Protein AF-A0A819ZE40-F1 (afdb_monomer)

Mean predicted aligned error: 12.77 Å

Sequence (118 aa):
MDYDSSTGKVVLSDGPYMPLSKPFPCTSNPKIQRTRQIHFILNGILLILSVVDLILGITGVKFLNDQGMHIRAYYISQASIWILLNIFGLFVAYKYNRFGLHVFAWLNAVLIARPSRY

Nearest PDB structures (foldseek):
  6qpq-assembly2_C  TM=7.629E-01  e=4.674E+00  Thermochaetoides thermophila DSM 1495
  6czq-assembly1_B  TM=5.760E-01  e=3.708E+00  Rattus norvegicus

Solvent-accessible surface area (backbone atoms only — not comparable to full-atom values): 6943 Å² total; per-residue (Å²): 136,55,70,43,82,88,76,77,44,78,54,78,76,85,62,85,74,76,75,86,81,61,83,74,76,82,68,70,57,70,72,60,57,52,56,38,52,52,51,35,53,51,28,51,54,52,30,52,52,24,49,51,52,31,49,49,45,63,62,70,59,85,78,63,59,80,75,46,51,57,57,38,52,48,50,38,51,52,23,51,51,47,33,54,51,23,52,50,44,36,51,27,42,70,70,65,42,68,68,46,50,53,53,50,52,48,53,52,50,55,58,68,69,52,73,79,90,116

Radius of gyration: 29.11 Å; Cα contacts (8 Å, |Δi|>4): 66; chains: 1; bounding box: 70×29×83 Å

pLDDT: mean 78.67, std 14.5, range [47.44, 95.19]

Organism: NCBI:txid433720

Structure (mmCIF, N/CA/C/O backbone):
data_AF-A0A819ZE40-F1
#
_entry.id   AF-A0A819ZE40-F1
#
loop_
_atom_site.group_PDB
_atom_site.id
_atom_site.type_symbol
_atom_site.label_atom_id
_atom_site.label_alt_id
_atom_site.label_comp_id
_atom_site.label_asym_id
_atom_site.label_entity_id
_atom_site.label_seq_id
_atom_site.pdbx_PDB_ins_code
_atom_site.Cartn_x
_atom_site.Cartn_y
_atom_site.Cartn_z
_atom_site.occupancy
_atom_site.B_iso_or_equiv
_atom_site.auth_seq_id
_atom_site.auth_comp_id
_atom_site.auth_asym_id
_atom_site.auth_atom_id
_atom_site.pdbx_PDB_model_num
ATOM 1 N N . MET A 1 1 ? -36.927 -0.566 54.099 1.00 51.62 1 MET A N 1
ATOM 2 C CA . MET A 1 1 ? -37.699 -0.152 52.907 1.00 51.62 1 MET A CA 1
ATOM 3 C C . MET A 1 1 ? -38.999 0.305 53.499 1.00 51.62 1 MET A C 1
ATOM 5 O O . MET A 1 1 ? -39.767 -0.533 53.958 1.00 51.62 1 MET A O 1
ATOM 9 N N . ASP A 1 2 ? -39.131 1.610 53.671 1.00 59.69 2 ASP A N 1
ATOM 10 C CA . ASP A 1 2 ? -40.018 2.127 54.703 1.00 59.69 2 ASP A CA 1
ATOM 11 C C . ASP A 1 2 ? -41.298 2.591 54.010 1.00 59.69 2 ASP A C 1
ATOM 13 O O . ASP A 1 2 ? -41.282 3.435 53.114 1.00 59.69 2 ASP A O 1
ATOM 17 N N . TYR A 1 3 ? -42.397 1.915 54.333 1.00 59.06 3 TYR A N 1
ATOM 18 C CA . TYR A 1 3 ? -43.704 2.167 53.744 1.00 59.06 3 TYR A CA 1
ATOM 19 C C . TYR A 1 3 ? -44.421 3.218 54.588 1.00 59.06 3 TYR A C 1
ATOM 21 O O . TYR A 1 3 ? -44.734 2.963 55.752 1.00 59.06 3 TYR A O 1
ATOM 29 N N . ASP A 1 4 ? -44.678 4.394 54.015 1.00 66.69 4 ASP A N 1
ATOM 30 C CA . ASP A 1 4 ? -45.453 5.431 54.690 1.00 66.69 4 ASP A CA 1
ATOM 31 C C . ASP A 1 4 ? -46.951 5.118 54.556 1.0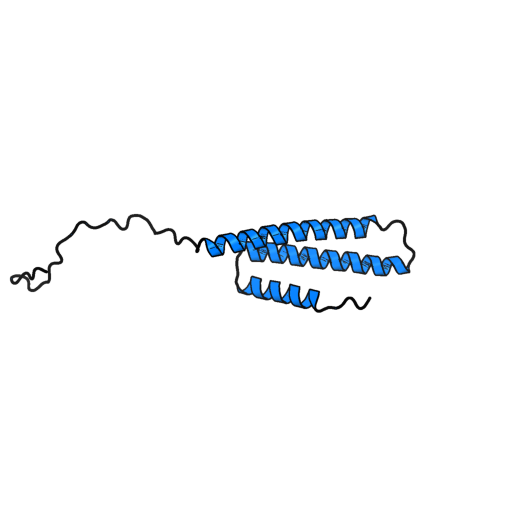0 66.69 4 ASP A C 1
ATOM 33 O O . ASP A 1 4 ? -47.574 5.280 53.500 1.00 66.69 4 ASP A O 1
ATOM 37 N N . SER A 1 5 ? -47.531 4.633 55.653 1.00 74.19 5 SER A N 1
ATOM 38 C CA . SER A 1 5 ? -48.932 4.218 55.734 1.00 74.19 5 SER A CA 1
ATOM 39 C C . SER A 1 5 ? -49.924 5.382 55.688 1.00 74.19 5 SER A C 1
ATOM 41 O O . SER A 1 5 ? -51.108 5.143 55.459 1.00 74.19 5 SER A O 1
ATOM 43 N N . SER A 1 6 ? -49.472 6.629 55.863 1.00 76.81 6 SER A N 1
ATOM 44 C CA . SER A 1 6 ? -50.341 7.812 55.832 1.00 76.81 6 SER A CA 1
ATOM 45 C C . SER A 1 6 ? -50.585 8.345 54.416 1.00 76.81 6 SER A C 1
ATOM 47 O O . SER A 1 6 ? -51.634 8.925 54.139 1.00 76.81 6 SER A O 1
ATOM 49 N N . THR A 1 7 ? -49.646 8.103 53.496 1.00 72.19 7 THR A N 1
ATOM 50 C CA . THR A 1 7 ? -49.704 8.587 52.108 1.00 72.19 7 THR A CA 1
ATOM 51 C 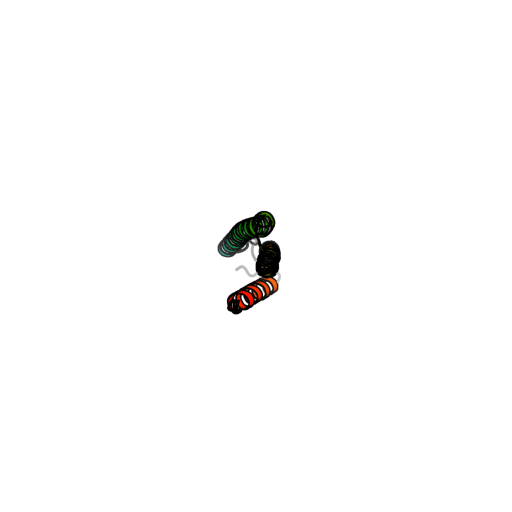C . THR A 1 7 ? -49.888 7.474 51.075 1.00 72.19 7 THR A C 1
ATOM 53 O O . THR A 1 7 ? -50.161 7.766 49.908 1.00 72.19 7 THR A O 1
ATOM 56 N N . GLY A 1 8 ? -49.761 6.202 51.477 1.00 72.19 8 GLY A N 1
ATOM 57 C CA . GLY A 1 8 ? -49.895 5.043 50.588 1.00 72.19 8 GLY A CA 1
ATOM 58 C C . GLY A 1 8 ? -48.792 4.958 49.529 1.00 72.19 8 GLY A C 1
ATOM 59 O O . GLY A 1 8 ? -48.982 4.330 48.486 1.00 72.19 8 GLY A O 1
ATOM 60 N N . LYS A 1 9 ? -47.654 5.625 49.759 1.00 62.59 9 LYS A N 1
ATOM 61 C CA . LYS A 1 9 ? -46.532 5.704 48.821 1.00 62.59 9 LYS A CA 1
ATOM 62 C C . LYS A 1 9 ? -45.276 5.105 49.441 1.00 62.59 9 LYS A C 1
ATOM 64 O O . LYS A 1 9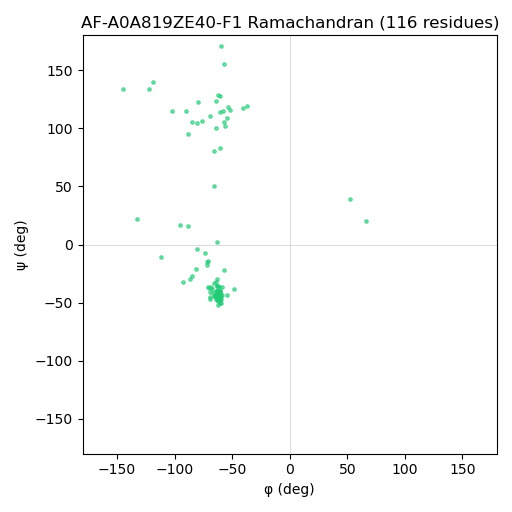 ? -44.966 5.309 50.610 1.00 62.59 9 LYS A O 1
ATOM 69 N N . VAL A 1 10 ? -44.534 4.369 48.618 1.00 62.31 10 VAL A N 1
ATOM 70 C CA . VAL A 1 10 ? -43.214 3.840 48.973 1.00 62.31 10 VAL A CA 1
ATOM 71 C C . VAL A 1 10 ? -42.220 4.996 48.888 1.00 62.31 10 VAL A C 1
ATOM 73 O O . VAL A 1 10 ? -41.893 5.451 47.792 1.00 62.31 10 VAL A O 1
ATOM 76 N N . VAL A 1 11 ? -41.770 5.494 50.038 1.00 56.50 11 VAL A N 1
ATOM 77 C CA . VAL A 1 11 ? -40.751 6.544 50.111 1.00 56.50 11 VAL A CA 1
ATOM 78 C C . VAL A 1 11 ? -39.384 5.863 50.026 1.00 56.50 11 VAL A C 1
ATOM 80 O O . VAL A 1 11 ? -38.943 5.192 50.957 1.00 56.50 11 VAL A O 1
ATOM 83 N N . LEU A 1 12 ? -38.721 5.982 48.874 1.00 61.06 12 LEU A N 1
ATOM 84 C CA . LEU A 1 12 ? -37.301 5.654 48.751 1.00 61.06 12 LEU A CA 1
ATOM 85 C C . LEU A 1 12 ? -36.536 6.717 49.540 1.00 61.06 12 LEU A C 1
ATOM 87 O O . LEU A 1 12 ? -36.544 7.880 49.151 1.00 61.06 12 LEU A O 1
ATOM 91 N N . SER A 1 13 ? -35.939 6.337 50.671 1.00 57.81 13 SER A N 1
ATOM 92 C CA . SER A 1 13 ? -35.099 7.252 51.435 1.00 57.81 13 SER A CA 1
ATOM 93 C C . SER A 1 13 ? -33.931 7.701 50.562 1.00 57.81 13 SER A C 1
ATOM 95 O O . SER A 1 13 ? -33.231 6.877 49.967 1.00 57.81 13 SER A O 1
ATOM 97 N N . ASP A 1 14 ? -33.754 9.017 50.465 1.00 59.41 14 ASP A N 1
ATOM 98 C CA . ASP A 1 14 ? -32.675 9.661 49.726 1.00 59.41 14 ASP A CA 1
ATOM 99 C C . ASP A 1 14 ? -31.328 9.327 50.386 1.00 59.41 14 ASP A C 1
ATOM 101 O O . ASP A 1 14 ? -30.764 10.093 51.168 1.00 59.41 14 ASP A O 1
ATOM 105 N N . GLY A 1 15 ? -30.801 8.137 50.091 1.00 66.19 15 GLY A N 1
ATOM 106 C CA . GLY A 1 15 ? -29.384 7.850 50.259 1.00 66.19 15 GLY A CA 1
ATOM 107 C C . GLY A 1 15 ? -28.565 8.862 49.449 1.00 66.19 15 GLY A C 1
ATOM 108 O O . GLY A 1 15 ? -29.081 9.427 48.482 1.00 66.19 15 GLY A O 1
ATOM 109 N N . PRO A 1 16 ? -27.297 9.115 49.821 1.00 63.03 16 PRO A N 1
ATOM 110 C CA . PRO A 1 16 ? -26.477 10.128 49.173 1.00 63.03 16 PRO A CA 1
ATOM 111 C C . PRO A 1 16 ? -26.448 9.870 47.667 1.00 63.03 16 PRO A C 1
ATOM 113 O O . PRO A 1 16 ? -25.861 8.893 47.196 1.00 63.03 16 PRO A O 1
ATOM 116 N N . TYR A 1 17 ? -27.121 10.742 46.921 1.00 58.22 17 TYR A N 1
ATOM 117 C CA . TYR A 1 17 ? -27.128 10.749 45.470 1.00 58.22 17 TYR A CA 1
ATOM 118 C C . TYR A 1 17 ? -25.675 10.876 45.022 1.00 58.22 17 TYR A C 1
ATOM 120 O O . TYR A 1 17 ? -25.068 11.938 45.140 1.00 58.22 17 TYR A O 1
ATOM 128 N N . MET A 1 18 ? -25.084 9.781 44.534 1.00 56.09 18 MET A N 1
ATOM 129 C CA . MET A 1 18 ? -23.836 9.878 43.788 1.00 56.09 18 MET A CA 1
ATOM 130 C C . MET A 1 18 ? -24.142 10.759 42.577 1.00 56.09 18 MET A C 1
ATOM 132 O O . MET A 1 18 ? -24.959 10.366 41.739 1.00 56.09 18 MET A O 1
ATOM 136 N N . PRO A 1 19 ? -23.560 11.965 42.475 1.00 53.97 19 PRO A N 1
ATOM 137 C CA . PRO A 1 19 ? -23.848 12.820 41.347 1.00 53.97 19 PRO A CA 1
ATOM 138 C C . PRO A 1 19 ? -23.338 12.112 40.088 1.00 53.97 19 PRO A C 1
ATOM 140 O O . PRO A 1 19 ? -22.159 11.771 39.986 1.00 53.97 19 PRO A O 1
ATOM 143 N N . LEU A 1 20 ? -24.234 11.898 39.122 1.00 56.81 20 LEU A N 1
ATOM 144 C CA . LEU A 1 20 ? -23.952 11.479 37.741 1.00 56.81 20 LEU A CA 1
ATOM 145 C C . LEU A 1 20 ? -23.171 12.585 36.991 1.00 56.81 20 LEU A C 1
ATOM 147 O O . LEU A 1 20 ? -23.565 13.043 35.924 1.00 56.81 20 LEU A O 1
ATOM 151 N N . SER A 1 21 ? -22.085 13.093 37.576 1.00 60.28 21 SER A N 1
ATOM 152 C CA . SER A 1 21 ? -21.472 14.373 37.208 1.00 60.28 21 SER A CA 1
ATOM 153 C C . SER A 1 21 ? -20.324 14.279 36.218 1.00 60.28 21 SER A C 1
ATOM 155 O O . SER A 1 21 ? -19.593 15.255 36.069 1.00 60.28 21 SER A O 1
ATOM 157 N N . LYS A 1 22 ? -20.165 13.166 35.495 1.00 58.84 22 LYS A N 1
ATOM 158 C CA . LYS A 1 22 ? -19.386 13.148 34.250 1.00 58.84 22 LYS A CA 1
ATOM 159 C C . LYS A 1 22 ? -20.033 12.177 33.265 1.00 58.84 22 LYS A C 1
ATOM 161 O O . LYS A 1 22 ? -20.332 11.054 33.671 1.00 58.84 22 LYS A O 1
ATOM 166 N N . PRO A 1 23 ? -20.221 12.548 31.982 1.00 59.31 23 PRO A N 1
ATOM 167 C CA . PRO A 1 23 ? -20.427 11.537 30.957 1.00 59.31 23 PRO A CA 1
ATOM 168 C C . PRO A 1 23 ? -19.246 10.579 31.073 1.00 59.31 23 PRO A C 1
ATOM 170 O O . PRO A 1 23 ? -18.096 11.011 30.968 1.00 59.31 23 PRO A O 1
ATOM 173 N N . PHE A 1 24 ? -19.511 9.305 31.371 1.00 53.72 24 PHE A N 1
ATOM 174 C CA . PHE A 1 24 ? -18.484 8.282 31.262 1.00 53.72 24 PHE A CA 1
ATOM 175 C C . PHE A 1 24 ? -17.918 8.426 29.851 1.00 53.72 24 PHE A C 1
ATOM 177 O O . PHE A 1 24 ? -18.683 8.278 28.893 1.00 53.72 24 PHE A O 1
ATOM 184 N N . PRO A 1 25 ? -16.632 8.788 29.681 1.00 54.53 25 PRO A N 1
ATOM 185 C CA . PRO A 1 25 ? -16.049 8.743 28.362 1.00 54.53 25 PRO A CA 1
ATOM 186 C C . PRO A 1 25 ? -16.218 7.295 27.928 1.00 54.53 25 PRO A C 1
ATOM 188 O O . PRO A 1 25 ? -15.688 6.393 28.578 1.00 54.53 25 PRO A O 1
ATOM 191 N N . CYS A 1 26 ? -17.023 7.068 26.890 1.00 57.19 26 CYS A N 1
ATOM 192 C CA . CYS A 1 26 ? -17.072 5.798 26.191 1.00 57.19 26 CYS A CA 1
ATOM 193 C C . CYS A 1 26 ? -15.667 5.582 25.633 1.00 57.19 26 CYS A C 1
ATOM 195 O O . CYS A 1 26 ? -15.359 5.958 24.503 1.00 57.19 26 CYS A O 1
ATOM 197 N N . THR A 1 27 ? -14.776 5.060 26.470 1.00 53.31 27 THR A N 1
ATOM 198 C CA . THR A 1 27 ? -13.444 4.642 26.099 1.00 53.31 27 THR A CA 1
ATOM 199 C C . THR A 1 27 ? -13.661 3.498 25.134 1.00 53.31 27 THR A C 1
ATOM 201 O O . THR A 1 27 ? -13.990 2.371 25.501 1.00 53.31 27 THR A O 1
ATOM 204 N N . SER A 1 28 ? -13.541 3.821 23.848 1.00 57.62 28 SER A N 1
ATOM 205 C CA . SER A 1 28 ? -13.308 2.844 22.799 1.00 57.62 28 SER A CA 1
ATOM 206 C C . SER A 1 28 ? -12.310 1.829 23.342 1.00 57.62 28 SER A C 1
ATOM 208 O O . SER A 1 28 ? -11.206 2.218 23.724 1.00 57.62 28 SER A O 1
ATOM 210 N N . ASN A 1 29 ? -12.734 0.569 23.446 1.00 66.38 29 ASN A N 1
ATOM 211 C CA . ASN A 1 29 ? -11.970 -0.528 24.030 1.00 66.38 29 ASN A CA 1
ATOM 212 C C . ASN A 1 29 ? -10.472 -0.382 23.676 1.00 66.38 29 ASN A C 1
ATOM 214 O O . ASN A 1 29 ? -10.150 -0.358 22.482 1.00 66.38 29 ASN A O 1
ATOM 218 N N . PRO A 1 30 ? -9.556 -0.247 24.656 1.00 65.62 30 PRO A N 1
ATOM 219 C CA . PRO A 1 30 ? -8.155 0.113 24.406 1.00 65.62 30 PRO A CA 1
ATOM 220 C C . PRO A 1 30 ? -7.449 -0.866 23.454 1.00 65.62 30 PRO A C 1
ATOM 222 O O . PRO A 1 30 ? -6.489 -0.503 22.773 1.00 65.62 30 PRO A O 1
ATOM 225 N N . LYS A 1 31 ? -7.967 -2.096 23.334 1.00 75.06 31 LYS A N 1
ATOM 226 C CA . LYS A 1 31 ? -7.532 -3.089 22.347 1.00 75.06 31 LYS A CA 1
ATOM 227 C C . LYS A 1 31 ? -7.785 -2.645 20.896 1.00 75.06 31 LYS A C 1
ATOM 229 O O . LYS A 1 31 ? -6.912 -2.819 20.053 1.00 75.06 31 LYS A O 1
ATOM 234 N N . ILE A 1 32 ? -8.934 -2.029 20.611 1.00 73.00 32 ILE A N 1
ATOM 235 C CA . ILE A 1 32 ? -9.328 -1.559 19.268 1.00 73.00 32 ILE A CA 1
ATOM 236 C C . ILE A 1 32 ? -8.488 -0.343 18.848 1.00 73.00 32 ILE A C 1
ATOM 238 O O . ILE A 1 32 ? -8.077 -0.233 17.691 1.00 73.00 32 ILE A O 1
ATOM 242 N N . GLN A 1 33 ? -8.162 0.542 19.795 1.00 77.44 33 GLN A N 1
ATOM 243 C CA . GLN A 1 33 ? -7.339 1.724 19.526 1.00 77.44 33 GLN A CA 1
ATOM 244 C C . GLN A 1 33 ? -5.915 1.353 19.075 1.00 77.44 33 GLN A C 1
ATOM 246 O O . GLN A 1 33 ? -5.403 1.943 18.122 1.00 77.44 33 GLN A O 1
ATOM 251 N N . ARG A 1 34 ? -5.305 0.326 19.685 1.00 80.62 34 ARG A N 1
ATOM 252 C CA . ARG A 1 34 ? -3.973 -0.171 19.292 1.00 80.62 34 ARG A CA 1
ATOM 253 C C . ARG A 1 34 ? -3.965 -0.766 17.882 1.00 80.62 34 ARG A C 1
ATOM 255 O O . ARG A 1 34 ? -3.081 -0.452 17.092 1.00 80.62 34 ARG A O 1
ATOM 262 N N . THR A 1 35 ? -4.966 -1.573 17.522 1.00 85.00 35 THR A N 1
ATOM 263 C CA . THR A 1 35 ? -5.041 -2.191 16.184 1.00 85.00 35 THR A CA 1
ATOM 264 C C . THR A 1 35 ? -5.135 -1.149 15.068 1.00 85.00 35 THR A C 1
ATOM 266 O O . THR A 1 35 ? -4.530 -1.328 14.009 1.00 85.00 35 THR A O 1
ATOM 269 N N . ARG A 1 36 ? -5.847 -0.039 15.306 1.00 85.44 36 ARG A N 1
ATOM 270 C CA . ARG A 1 36 ? -5.930 1.092 14.369 1.00 85.44 36 ARG A CA 1
ATOM 271 C C . ARG A 1 36 ? -4.580 1.769 14.151 1.00 85.44 36 ARG A C 1
ATOM 273 O O . ARG A 1 36 ? -4.221 2.037 13.009 1.00 85.44 36 ARG A O 1
ATOM 280 N N . GLN A 1 37 ? -3.836 2.013 15.229 1.00 88.06 37 GLN A N 1
ATOM 281 C CA . GLN A 1 37 ? -2.508 2.626 15.152 1.00 88.06 37 GLN A CA 1
ATOM 282 C C . GLN A 1 37 ? -1.526 1.741 14.380 1.00 88.06 37 GLN A C 1
ATOM 284 O O . GLN A 1 37 ? -0.819 2.241 13.511 1.00 88.06 37 GLN A O 1
ATOM 289 N N . ILE A 1 38 ? -1.546 0.426 14.623 1.00 89.75 38 ILE A N 1
ATOM 290 C CA . ILE A 1 38 ? -0.693 -0.529 13.901 1.00 89.75 38 ILE A CA 1
ATOM 291 C C . ILE A 1 38 ? -0.993 -0.509 12.397 1.00 89.75 38 ILE A C 1
ATOM 293 O O . ILE A 1 38 ? -0.069 -0.401 11.596 1.00 89.75 38 ILE A O 1
ATOM 297 N N . HIS A 1 39 ? -2.272 -0.551 12.002 1.00 88.00 39 HIS A N 1
ATOM 298 C CA . HIS A 1 39 ? -2.647 -0.487 10.583 1.00 88.00 39 HIS A CA 1
ATOM 299 C C . HIS A 1 39 ? -2.210 0.825 9.934 1.00 88.00 39 HIS A C 1
ATOM 301 O O . HIS A 1 39 ? -1.720 0.814 8.808 1.00 88.00 39 HIS A O 1
ATOM 307 N N . PHE A 1 40 ? -2.370 1.949 10.632 1.00 90.19 40 PHE A N 1
ATOM 308 C CA . PHE A 1 40 ? -1.967 3.252 10.117 1.00 90.19 40 PHE A CA 1
ATOM 309 C C . PHE A 1 40 ? -0.452 3.327 9.879 1.00 90.19 40 PHE A C 1
ATOM 311 O O . PHE A 1 40 ? -0.024 3.715 8.796 1.00 90.19 40 PHE A O 1
ATOM 318 N N . ILE A 1 41 ? 0.351 2.888 10.855 1.00 93.25 41 ILE A N 1
ATOM 319 C CA . ILE A 1 41 ? 1.818 2.873 10.748 1.00 93.25 41 ILE A CA 1
ATOM 320 C C . ILE A 1 41 ? 2.266 1.947 9.612 1.00 93.25 41 ILE A C 1
ATOM 322 O O . ILE A 1 41 ? 3.080 2.348 8.784 1.00 93.25 41 ILE A O 1
ATOM 326 N N . LEU A 1 42 ? 1.703 0.737 9.530 1.00 92.31 42 LEU A N 1
ATOM 327 C CA . LEU A 1 42 ? 2.068 -0.236 8.501 1.00 92.31 42 LEU A CA 1
ATOM 328 C C . LEU A 1 42 ? 1.766 0.280 7.085 1.00 92.31 42 LEU A C 1
ATOM 330 O O . LEU A 1 42 ? 2.643 0.236 6.227 1.00 92.31 42 LEU A O 1
ATOM 334 N N . ASN A 1 43 ? 0.562 0.817 6.849 1.00 90.38 43 ASN A N 1
ATOM 335 C CA . ASN A 1 43 ? 0.211 1.404 5.548 1.00 90.38 43 ASN A CA 1
ATOM 336 C C . ASN A 1 43 ? 1.074 2.635 5.226 1.00 90.38 43 ASN A C 1
ATOM 338 O O . ASN A 1 43 ? 1.394 2.867 4.065 1.00 90.38 43 ASN A O 1
ATOM 342 N N . GLY A 1 44 ? 1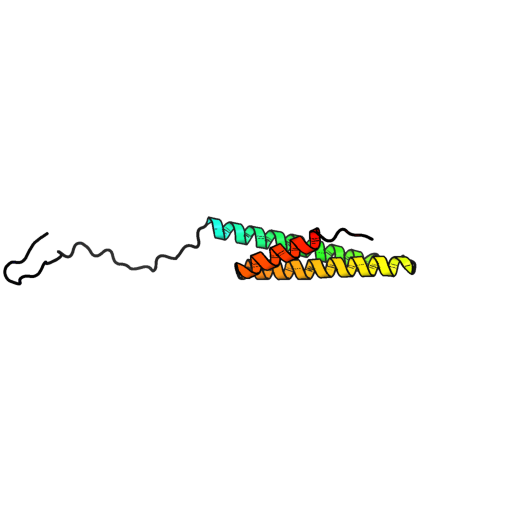.491 3.403 6.238 1.00 93.25 44 GLY A N 1
ATOM 343 C CA . GLY A 1 44 ? 2.433 4.510 6.063 1.00 93.25 44 GLY A CA 1
ATOM 344 C C . GLY A 1 44 ? 3.808 4.047 5.573 1.00 93.25 44 GLY A C 1
ATOM 345 O O . GLY A 1 44 ? 4.343 4.619 4.627 1.00 93.25 44 GLY A O 1
ATOM 346 N N . ILE A 1 45 ? 4.360 2.981 6.161 1.00 95.00 45 ILE A N 1
ATOM 347 C CA . ILE A 1 45 ? 5.645 2.402 5.729 1.00 95.00 45 ILE A CA 1
ATOM 348 C C . ILE A 1 45 ? 5.534 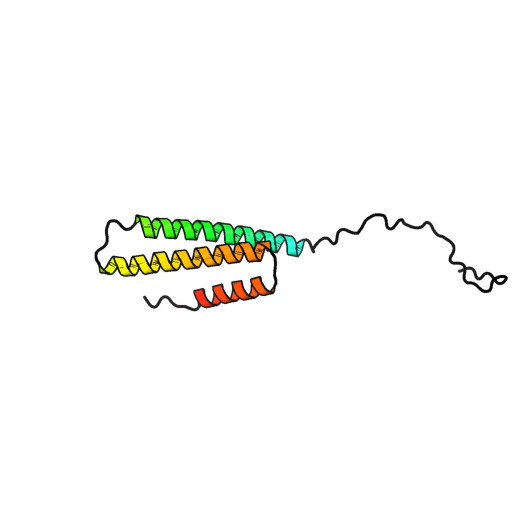1.850 4.303 1.00 95.00 45 ILE A C 1
ATOM 350 O O . ILE A 1 45 ? 6.376 2.148 3.458 1.00 95.00 45 ILE A O 1
ATOM 354 N N . LEU A 1 46 ? 4.474 1.088 4.014 1.00 91.94 46 LEU A N 1
ATOM 355 C CA . LEU A 1 46 ? 4.235 0.525 2.683 1.00 91.94 46 LEU A CA 1
ATOM 356 C C . LEU A 1 46 ? 4.039 1.610 1.618 1.00 91.94 46 LEU A C 1
ATOM 358 O O . LEU A 1 46 ? 4.516 1.454 0.494 1.00 91.94 46 LEU A O 1
ATOM 362 N N . LEU A 1 47 ? 3.396 2.729 1.965 1.00 95.19 47 LEU A N 1
ATOM 363 C CA . LEU A 1 47 ? 3.275 3.882 1.075 1.00 95.19 47 LEU A CA 1
ATOM 364 C C . LEU A 1 47 ? 4.651 4.447 0.707 1.00 95.19 47 LEU A C 1
ATOM 366 O O . LEU A 1 47 ? 4.914 4.670 -0.471 1.00 95.19 47 LEU A O 1
ATOM 370 N N . ILE A 1 48 ? 5.529 4.650 1.695 1.00 95.19 48 ILE A N 1
ATOM 371 C CA . ILE A 1 48 ? 6.886 5.166 1.463 1.00 95.19 48 ILE A CA 1
ATOM 372 C C . ILE A 1 48 ? 7.662 4.219 0.543 1.00 95.19 48 ILE A C 1
ATOM 374 O O . ILE A 1 48 ? 8.245 4.678 -0.435 1.00 95.19 48 ILE A O 1
ATOM 378 N N . LEU A 1 49 ? 7.619 2.909 0.804 1.00 93.12 49 LEU A N 1
ATOM 379 C CA . LEU A 1 49 ? 8.269 1.909 -0.051 1.00 93.12 49 LEU A CA 1
ATOM 380 C C . LEU A 1 49 ? 7.731 1.951 -1.488 1.00 93.12 49 LEU A C 1
ATOM 382 O O . LEU A 1 49 ? 8.512 1.992 -2.431 1.00 93.12 49 LEU A O 1
ATOM 386 N N . SER A 1 50 ? 6.410 2.056 -1.656 1.00 92.56 50 SER A N 1
ATOM 387 C CA . SER A 1 50 ? 5.781 2.139 -2.982 1.00 92.56 50 SER A CA 1
ATOM 388 C C . SER A 1 50 ? 6.205 3.399 -3.752 1.00 92.56 50 SER A C 1
ATOM 390 O O . SER A 1 50 ? 6.364 3.369 -4.971 1.00 92.56 50 SER A O 1
ATOM 392 N N . VAL A 1 51 ? 6.401 4.521 -3.050 1.00 94.44 51 VAL A N 1
ATOM 393 C CA . VAL A 1 51 ? 6.922 5.764 -3.640 1.00 94.44 51 VAL A CA 1
ATOM 394 C C . VAL A 1 51 ? 8.389 5.609 -4.040 1.00 94.44 51 VAL A C 1
ATOM 396 O O . VAL A 1 51 ? 8.769 6.061 -5.118 1.00 94.44 51 VAL A O 1
ATOM 399 N N . VAL A 1 52 ? 9.207 4.952 -3.214 1.00 92.25 52 VAL A N 1
ATOM 400 C CA . VAL A 1 52 ? 10.609 4.654 -3.549 1.00 92.25 52 VAL A CA 1
ATOM 401 C C . VAL A 1 52 ? 10.689 3.778 -4.801 1.00 92.25 52 VAL A C 1
ATOM 403 O O . VAL A 1 52 ? 11.429 4.120 -5.722 1.00 92.25 52 VAL A O 1
ATOM 406 N N . ASP A 1 53 ? 9.877 2.724 -4.893 1.00 89.62 53 ASP A N 1
ATOM 407 C CA . ASP A 1 53 ? 9.811 1.856 -6.075 1.00 89.62 53 ASP A CA 1
ATOM 408 C C . ASP A 1 53 ? 9.390 2.625 -7.333 1.00 89.62 53 ASP A C 1
ATOM 410 O O . ASP A 1 53 ? 9.966 2.438 -8.406 1.00 89.62 53 ASP A O 1
ATOM 414 N N . LEU A 1 54 ? 8.432 3.551 -7.209 1.00 92.44 54 LEU A N 1
ATOM 415 C CA . LEU A 1 54 ? 8.039 4.427 -8.311 1.00 92.44 54 LEU A CA 1
ATOM 416 C C . LEU A 1 54 ? 9.204 5.322 -8.762 1.00 92.44 54 LEU 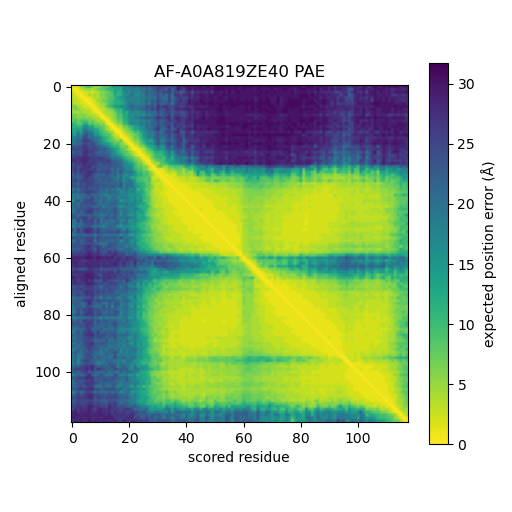A C 1
ATOM 418 O O . LEU A 1 54 ? 9.452 5.449 -9.961 1.00 92.44 54 LEU A O 1
ATOM 422 N N . ILE A 1 55 ? 9.939 5.924 -7.821 1.00 90.75 55 ILE A N 1
ATOM 423 C CA . ILE A 1 55 ? 11.109 6.758 -8.131 1.00 90.75 55 ILE A CA 1
ATOM 424 C C . ILE A 1 55 ? 12.182 5.924 -8.833 1.00 90.75 55 ILE A C 1
ATOM 426 O O . ILE A 1 55 ? 12.730 6.379 -9.836 1.00 90.75 55 ILE A O 1
ATOM 430 N N . LEU A 1 56 ? 12.460 4.703 -8.370 1.00 86.31 56 LEU A N 1
ATOM 431 C CA . LEU A 1 56 ? 13.399 3.785 -9.024 1.00 86.31 56 LEU A CA 1
ATOM 432 C C . LEU A 1 56 ? 12.933 3.412 -10.437 1.00 86.31 56 LEU A C 1
ATOM 434 O O . LEU A 1 56 ? 13.723 3.473 -11.379 1.00 86.31 56 LEU A O 1
ATOM 438 N N . GLY A 1 57 ? 11.641 3.132 -10.618 1.00 85.19 57 GLY A N 1
ATOM 439 C CA . GLY A 1 57 ? 11.042 2.866 -11.927 1.00 85.19 57 GLY A CA 1
ATOM 440 C C . GLY A 1 57 ? 11.108 4.056 -12.893 1.00 85.19 57 GLY A C 1
ATOM 441 O O . GLY A 1 57 ? 11.200 3.852 -14.103 1.00 85.19 57 GLY A O 1
ATOM 442 N N . ILE A 1 58 ? 11.098 5.293 -12.380 1.00 86.81 58 ILE A N 1
ATOM 443 C CA . ILE A 1 58 ? 11.233 6.537 -13.163 1.00 86.81 58 ILE A CA 1
ATOM 444 C C . ILE A 1 58 ? 12.704 6.929 -13.390 1.00 86.81 58 ILE A C 1
ATOM 446 O O . ILE A 1 58 ? 13.021 7.548 -14.404 1.00 86.81 58 ILE A O 1
ATOM 450 N N . THR A 1 59 ? 13.621 6.591 -12.484 1.00 84.12 59 THR A N 1
ATOM 451 C CA . THR A 1 59 ? 15.042 6.989 -12.571 1.00 84.12 59 THR A CA 1
ATOM 452 C C . THR A 1 59 ? 15.917 5.959 -13.278 1.00 84.12 59 THR A C 1
ATOM 454 O O . THR A 1 59 ? 16.812 6.354 -14.027 1.00 84.12 59 THR A O 1
ATOM 457 N N . GLY A 1 60 ? 15.611 4.661 -13.173 1.00 70.88 60 GLY A N 1
ATOM 458 C CA . GLY A 1 60 ? 16.258 3.582 -13.942 1.00 70.88 60 GLY A CA 1
ATOM 459 C C . GLY A 1 60 ? 16.040 3.664 -15.466 1.00 70.88 60 GLY A C 1
ATOM 460 O O . GLY A 1 60 ? 16.509 2.824 -16.226 1.00 70.88 60 GLY A O 1
ATOM 461 N N . VAL A 1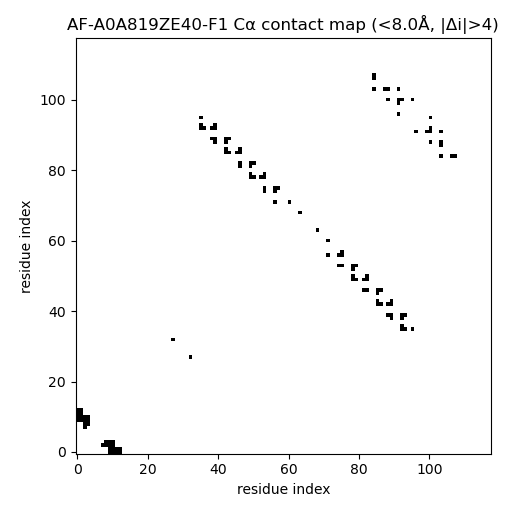 61 ? 15.345 4.706 -15.921 1.00 57.34 61 VAL A N 1
ATOM 462 C CA . VAL A 1 61 ? 14.806 4.942 -17.266 1.00 57.34 61 VAL A CA 1
ATOM 463 C C . VAL A 1 61 ? 15.854 5.259 -18.331 1.00 57.34 61 VAL A C 1
ATOM 465 O O . VAL A 1 61 ? 15.547 5.189 -19.517 1.00 57.34 61 VAL A O 1
ATOM 468 N N . LYS A 1 62 ? 17.092 5.594 -17.963 1.00 61.47 62 LYS A N 1
ATOM 469 C CA . LYS A 1 62 ? 18.061 6.128 -18.935 1.00 61.47 62 LYS A CA 1
ATOM 470 C C . LYS A 1 62 ? 18.768 5.089 -19.824 1.00 61.47 62 LYS A C 1
ATOM 472 O O . LYS A 1 62 ? 19.501 5.509 -20.710 1.00 61.47 62 LYS A O 1
ATOM 477 N N . PHE A 1 63 ? 18.556 3.779 -19.640 1.00 60.75 63 PHE A N 1
ATOM 478 C CA . PHE A 1 63 ? 19.434 2.752 -20.241 1.00 60.75 63 PHE A CA 1
ATOM 479 C C . PHE A 1 63 ? 18.743 1.572 -20.958 1.00 60.75 63 PHE A C 1
ATOM 481 O O . PHE A 1 63 ? 19.362 0.522 -21.108 1.00 60.75 63 PHE A O 1
ATOM 488 N N . LEU A 1 64 ? 17.486 1.686 -21.405 1.00 63.62 64 LEU A N 1
ATOM 489 C CA . LEU A 1 64 ? 16.734 0.523 -21.914 1.00 63.62 64 LEU A CA 1
ATOM 490 C C . LEU A 1 64 ? 16.222 0.678 -23.360 1.00 63.62 64 LEU A C 1
ATOM 492 O O . LEU A 1 64 ? 15.623 1.692 -23.701 1.00 63.62 64 LEU A O 1
ATOM 496 N N . ASN A 1 65 ? 16.427 -0.375 -24.169 1.00 75.75 65 ASN A N 1
ATOM 497 C CA . ASN A 1 65 ? 15.851 -0.582 -25.512 1.00 75.75 65 ASN A CA 1
ATOM 498 C C . ASN A 1 65 ? 14.306 -0.620 -25.489 1.00 75.75 65 ASN A C 1
ATOM 500 O O . ASN A 1 65 ? 13.706 -0.761 -24.424 1.00 75.75 65 ASN A O 1
ATOM 504 N N . ASP A 1 66 ? 13.660 -0.606 -26.664 1.00 74.94 66 ASP A N 1
ATOM 505 C CA . ASP A 1 66 ? 12.191 -0.600 -26.823 1.00 74.94 66 ASP A CA 1
ATOM 506 C C . ASP A 1 66 ? 11.444 -1.653 -25.977 1.00 74.94 66 ASP A C 1
ATOM 508 O O . ASP A 1 66 ? 10.407 -1.356 -25.384 1.00 74.94 66 ASP A O 1
ATOM 512 N N . GLN A 1 67 ? 11.986 -2.868 -25.819 1.00 73.38 67 GLN A N 1
ATOM 513 C CA . GLN A 1 67 ? 11.389 -3.896 -24.947 1.00 73.38 67 GLN A CA 1
ATOM 514 C C . GLN A 1 67 ? 11.399 -3.516 -23.456 1.00 73.38 67 GLN A C 1
ATOM 516 O O . GLN A 1 67 ? 10.467 -3.839 -22.716 1.00 73.38 67 GLN A O 1
ATOM 521 N N . GLY A 1 68 ? 12.413 -2.778 -23.008 1.00 76.31 68 GLY A N 1
ATOM 522 C CA . GLY A 1 68 ? 12.486 -2.277 -21.641 1.00 76.31 68 GLY A CA 1
ATOM 523 C C . GLY A 1 68 ? 11.487 -1.155 -21.352 1.00 76.31 68 GLY A C 1
ATOM 524 O O . GLY A 1 68 ? 11.155 -0.941 -20.187 1.00 76.31 68 GLY A O 1
ATOM 525 N N . MET A 1 69 ? 10.922 -0.493 -22.373 1.00 79.00 69 MET A N 1
ATOM 526 C CA . MET A 1 69 ? 9.844 0.485 -22.170 1.00 79.00 69 MET A CA 1
ATOM 527 C C . MET A 1 69 ? 8.542 -0.164 -21.680 1.00 79.00 69 MET A C 1
ATOM 529 O O . MET A 1 69 ? 7.879 0.403 -20.811 1.00 79.00 69 MET A O 1
ATOM 533 N N . HIS A 1 70 ? 8.183 -1.353 -22.177 1.00 81.75 70 HIS A N 1
ATOM 534 C CA . HIS A 1 70 ? 6.974 -2.068 -21.740 1.00 81.75 70 HIS A CA 1
ATOM 535 C C . HIS A 1 70 ? 7.099 -2.583 -20.306 1.00 81.75 70 HIS A C 1
ATOM 537 O O . HIS A 1 70 ? 6.195 -2.387 -19.492 1.00 81.75 70 HIS A O 1
ATOM 543 N N . ILE A 1 71 ? 8.249 -3.176 -19.981 1.00 80.56 71 ILE A N 1
ATOM 544 C CA . ILE A 1 71 ? 8.568 -3.647 -18.629 1.00 80.56 71 ILE A CA 1
ATOM 545 C C . ILE A 1 71 ? 8.563 -2.465 -17.647 1.00 80.56 71 ILE A C 1
ATOM 547 O O . ILE A 1 71 ? 7.972 -2.535 -16.571 1.00 80.56 71 ILE A O 1
ATOM 551 N N . ARG A 1 72 ? 9.126 -1.320 -18.047 1.00 80.31 72 ARG A N 1
ATOM 552 C CA . ARG A 1 72 ? 9.078 -0.074 -17.271 1.00 80.31 72 ARG A CA 1
ATOM 553 C C . ARG A 1 72 ? 7.649 0.409 -17.035 1.00 80.31 72 ARG A C 1
ATOM 555 O O . ARG A 1 72 ? 7.295 0.726 -15.901 1.00 80.31 72 ARG A O 1
ATOM 562 N N . ALA A 1 73 ? 6.837 0.501 -18.087 1.00 85.56 73 ALA A N 1
ATOM 563 C CA . ALA A 1 73 ? 5.451 0.947 -17.968 1.00 85.56 73 ALA A CA 1
ATOM 564 C C . ALA A 1 73 ? 4.660 0.041 -17.014 1.00 85.56 73 ALA A C 1
ATOM 566 O O . ALA A 1 73 ? 3.861 0.536 -16.217 1.00 85.56 73 ALA A O 1
ATOM 567 N N . TYR A 1 74 ? 4.940 -1.264 -17.039 1.00 85.38 74 TYR A N 1
ATOM 568 C CA . TYR A 1 74 ? 4.376 -2.229 -16.104 1.00 85.38 74 TYR A CA 1
ATOM 569 C C . TYR A 1 74 ? 4.774 -1.936 -14.649 1.00 85.38 74 TYR A C 1
ATOM 571 O O . TYR A 1 74 ? 3.886 -1.769 -13.814 1.00 85.38 74 TYR A O 1
ATOM 579 N N . TYR A 1 75 ? 6.068 -1.777 -14.344 1.00 84.56 75 TYR A N 1
ATOM 580 C CA . TYR A 1 75 ? 6.525 -1.476 -12.977 1.00 84.56 75 TYR A CA 1
ATOM 581 C C . TYR A 1 75 ? 5.994 -0.141 -12.446 1.00 84.56 75 TYR A C 1
ATOM 583 O O . TYR A 1 75 ? 5.530 -0.071 -11.308 1.00 84.56 75 TYR A O 1
ATOM 591 N N . ILE A 1 76 ? 5.990 0.908 -13.274 1.00 89.62 76 ILE A N 1
ATOM 592 C CA . ILE A 1 76 ? 5.422 2.217 -12.909 1.00 89.62 76 ILE A CA 1
ATOM 593 C C . ILE A 1 76 ? 3.925 2.082 -12.602 1.00 89.62 76 ILE A C 1
ATOM 595 O O . ILE A 1 76 ? 3.437 2.631 -11.609 1.00 89.62 76 ILE A O 1
ATOM 599 N N . SER A 1 77 ? 3.192 1.330 -13.426 1.00 90.31 77 SER A N 1
ATOM 600 C CA . SER A 1 77 ? 1.762 1.080 -13.218 1.00 90.31 77 SER A CA 1
ATOM 601 C C . SER A 1 77 ? 1.516 0.291 -11.932 1.00 90.31 77 SER A C 1
ATOM 603 O O . SER A 1 77 ? 0.636 0.646 -11.151 1.00 90.31 77 SER A O 1
ATOM 605 N N . GLN A 1 78 ? 2.321 -0.740 -11.672 1.00 89.12 78 GLN A N 1
ATOM 606 C CA . GLN A 1 78 ? 2.229 -1.552 -10.463 1.00 89.12 78 GLN A CA 1
ATOM 607 C C . GLN A 1 78 ? 2.500 -0.719 -9.203 1.00 89.12 78 GLN A C 1
ATOM 609 O O . GLN A 1 78 ? 1.690 -0.748 -8.276 1.00 89.12 78 GLN A O 1
ATOM 614 N N . ALA A 1 79 ? 3.576 0.073 -9.182 1.00 90.94 79 ALA A N 1
ATOM 615 C CA . ALA A 1 79 ? 3.896 0.961 -8.063 1.00 90.94 79 ALA A CA 1
ATOM 616 C C . ALA A 1 79 ? 2.783 1.997 -7.823 1.00 90.94 79 ALA A C 1
ATOM 618 O O . ALA A 1 79 ? 2.379 2.232 -6.686 1.00 90.94 79 ALA A O 1
ATOM 619 N N . SER A 1 80 ? 2.208 2.550 -8.894 1.00 94.06 80 SER A N 1
ATOM 620 C CA . SER A 1 80 ? 1.089 3.498 -8.806 1.00 94.06 80 SER A CA 1
ATOM 621 C C . SER A 1 80 ? -0.163 2.869 -8.184 1.00 94.06 80 SER A C 1
ATOM 623 O O . SER A 1 80 ? -0.819 3.492 -7.348 1.00 94.06 80 SER A O 1
ATOM 625 N N . ILE A 1 81 ? -0.480 1.617 -8.535 1.00 93.44 81 ILE A N 1
ATOM 626 C CA . ILE A 1 81 ? -1.594 0.872 -7.930 1.00 93.44 81 ILE A CA 1
ATOM 627 C C . ILE A 1 81 ? -1.345 0.652 -6.432 1.00 93.44 81 ILE A C 1
ATOM 629 O O . ILE A 1 81 ? -2.253 0.864 -5.627 1.00 93.44 81 ILE A O 1
ATOM 633 N N . TRP A 1 82 ? -0.120 0.292 -6.042 1.00 92.88 82 TRP A N 1
ATOM 634 C CA . TRP A 1 82 ? 0.247 0.137 -4.632 1.00 92.88 82 TRP A CA 1
ATOM 635 C C . TRP A 1 82 ? 0.148 1.444 -3.847 1.00 92.88 82 TRP A C 1
ATOM 637 O O . TRP A 1 82 ? -0.363 1.443 -2.728 1.00 92.88 82 TRP A O 1
ATOM 647 N N . ILE A 1 83 ? 0.560 2.572 -4.427 1.00 95.06 83 ILE A N 1
ATOM 648 C CA . ILE A 1 83 ? 0.409 3.892 -3.800 1.00 95.06 83 ILE A CA 1
ATOM 649 C C . ILE A 1 83 ? -1.070 4.189 -3.538 1.00 95.06 83 ILE A C 1
ATOM 651 O O . ILE A 1 83 ? -1.440 4.517 -2.410 1.00 95.06 83 ILE A O 1
ATOM 655 N N . LEU A 1 84 ? -1.932 4.018 -4.546 1.00 95.12 84 LEU A N 1
ATOM 656 C CA . LEU A 1 84 ? -3.374 4.246 -4.403 1.00 95.12 84 LEU A CA 1
ATOM 657 C C . LEU A 1 84 ? -3.995 3.332 -3.341 1.00 95.12 84 LEU A C 1
ATOM 659 O O . LEU A 1 84 ? -4.794 3.793 -2.521 1.00 95.12 84 LEU A O 1
ATOM 663 N N . LEU A 1 85 ? -3.597 2.059 -3.314 1.00 94.25 85 LEU A N 1
ATOM 664 C CA . LEU A 1 85 ? -4.068 1.099 -2.322 1.00 94.25 85 LEU A CA 1
ATOM 665 C C . LEU A 1 85 ? -3.660 1.505 -0.901 1.00 94.25 85 LEU A C 1
ATOM 667 O O . LEU A 1 85 ? -4.499 1.488 -0.003 1.00 94.25 85 LEU A O 1
ATOM 671 N N . ASN A 1 86 ? -2.406 1.911 -0.694 1.00 93.06 86 ASN A N 1
ATOM 672 C CA . ASN A 1 86 ? -1.909 2.329 0.618 1.00 93.06 86 ASN A CA 1
ATOM 673 C C . ASN A 1 86 ? -2.538 3.653 1.086 1.00 93.06 86 ASN A C 1
ATOM 675 O O . ASN A 1 86 ? -2.863 3.790 2.266 1.00 93.06 86 ASN A O 1
ATOM 679 N N . ILE A 1 87 ? -2.794 4.604 0.178 1.00 94.62 87 ILE A N 1
ATOM 680 C CA . ILE A 1 87 ? -3.555 5.829 0.488 1.00 94.62 87 ILE A CA 1
ATOM 681 C C . ILE A 1 87 ? -4.980 5.473 0.925 1.00 94.62 87 ILE A C 1
ATOM 683 O O . ILE A 1 87 ? -5.473 5.985 1.935 1.00 94.62 87 ILE A O 1
ATOM 687 N N . PHE A 1 88 ? -5.637 4.560 0.206 1.00 94.12 88 PHE A N 1
ATOM 688 C CA . PHE A 1 88 ? -6.959 4.071 0.588 1.00 94.12 88 PHE A CA 1
ATOM 689 C C . PHE A 1 88 ? -6.923 3.362 1.950 1.00 94.12 88 PHE A C 1
ATOM 691 O O . PHE A 1 88 ? -7.769 3.631 2.803 1.00 94.12 88 PHE A O 1
ATOM 698 N N . GLY A 1 89 ? -5.905 2.538 2.206 1.00 91.38 89 GLY A N 1
ATOM 699 C CA . GLY A 1 89 ? -5.669 1.885 3.495 1.00 91.38 89 GLY A CA 1
ATOM 700 C C . GLY A 1 89 ? -5.495 2.876 4.649 1.00 91.38 89 GLY A C 1
ATOM 701 O O . GLY A 1 89 ? -6.124 2.716 5.697 1.00 91.38 89 GLY A O 1
ATOM 702 N N . LEU A 1 90 ? -4.728 3.953 4.448 1.00 93.75 90 LEU A N 1
ATOM 703 C CA . LEU A 1 90 ? -4.580 5.050 5.413 1.00 93.75 90 LEU A CA 1
ATOM 704 C C . LEU A 1 90 ? -5.915 5.749 5.688 1.00 93.75 90 LEU A C 1
ATOM 706 O O . LEU A 1 90 ? -6.253 5.993 6.848 1.00 93.75 90 LEU A O 1
ATOM 710 N N . PHE A 1 91 ? -6.704 6.030 4.649 1.00 93.62 91 PHE A N 1
ATOM 711 C CA . PHE A 1 91 ? -8.024 6.645 4.800 1.00 93.62 91 PHE A CA 1
ATOM 712 C C . PHE A 1 91 ? -9.000 5.737 5.562 1.00 93.62 91 PHE A C 1
ATOM 714 O O . PHE A 1 91 ? -9.721 6.191 6.456 1.00 93.62 91 PHE A O 1
ATOM 721 N N . VAL A 1 92 ? -8.993 4.439 5.259 1.00 91.88 92 VAL A N 1
ATOM 722 C CA . VAL A 1 92 ? -9.789 3.427 5.962 1.00 91.88 92 VAL A CA 1
ATOM 723 C C . VAL A 1 92 ? -9.352 3.311 7.421 1.00 91.88 92 VAL A C 1
ATOM 725 O O . VAL A 1 92 ? -10.209 3.299 8.305 1.00 91.88 92 VAL A O 1
ATOM 728 N N . ALA A 1 93 ? -8.047 3.298 7.704 1.00 88.75 93 ALA A N 1
ATOM 729 C CA . ALA A 1 93 ? -7.520 3.307 9.067 1.00 88.75 93 ALA A CA 1
ATOM 730 C C . ALA A 1 93 ? -7.895 4.601 9.809 1.00 88.75 93 ALA A C 1
ATOM 732 O O . ALA A 1 93 ? -8.203 4.566 11.003 1.00 88.75 93 ALA A O 1
ATOM 733 N N . TYR A 1 94 ? -7.936 5.737 9.109 1.00 89.00 94 TYR A N 1
ATOM 734 C CA . TYR A 1 94 ? -8.349 7.015 9.675 1.00 89.00 94 TYR A CA 1
ATOM 735 C C . TYR A 1 94 ? -9.847 7.051 9.999 1.00 89.00 94 TYR A C 1
ATOM 737 O O . TYR A 1 94 ? -10.202 7.438 11.106 1.00 89.00 94 TYR A O 1
ATOM 745 N N . LYS A 1 95 ? -10.743 6.612 9.110 1.00 89.06 95 LYS A N 1
ATOM 746 C CA . LYS A 1 95 ? -12.190 6.601 9.408 1.00 89.06 95 LYS A CA 1
ATOM 747 C C . LYS A 1 95 ? -12.650 5.404 10.242 1.00 89.06 95 LYS A C 1
ATOM 749 O O . LYS A 1 95 ? -13.708 5.471 10.856 1.00 89.06 95 LYS A O 1
ATOM 754 N N . TYR A 1 96 ? -11.876 4.322 10.261 1.00 82.75 96 TYR A N 1
ATOM 755 C CA . TYR A 1 96 ? -12.192 3.051 10.920 1.00 82.75 96 TYR A CA 1
ATOM 756 C C . TYR A 1 96 ? -13.567 2.472 10.536 1.00 82.75 96 TYR A C 1
ATOM 758 O O . TYR A 1 96 ? -14.296 1.916 11.358 1.00 82.75 96 TYR A O 1
ATOM 766 N N . ASN A 1 97 ? -13.930 2.606 9.257 1.00 86.50 97 ASN A N 1
ATOM 767 C CA . ASN A 1 97 ? -15.168 2.055 8.713 1.00 86.50 97 ASN A CA 1
ATOM 768 C C . ASN A 1 97 ? -14.996 0.553 8.426 1.00 86.50 97 ASN A C 1
ATOM 770 O O . ASN A 1 97 ? -14.141 0.176 7.622 1.00 86.50 97 ASN A O 1
ATOM 774 N N . ARG A 1 98 ? -15.840 -0.300 9.029 1.00 83.31 98 ARG A N 1
ATOM 775 C CA . ARG A 1 98 ? -15.829 -1.759 8.804 1.00 83.31 98 ARG A CA 1
ATOM 776 C C . ARG A 1 98 ? -15.958 -2.118 7.326 1.00 83.31 98 ARG A C 1
ATOM 778 O O . ARG A 1 98 ? -15.210 -2.960 6.845 1.00 83.31 98 ARG A O 1
ATOM 785 N N . PHE A 1 99 ? -16.848 -1.445 6.596 1.00 90.56 99 PHE A N 1
ATOM 786 C CA . PHE A 1 99 ? -17.002 -1.669 5.157 1.00 90.56 99 PHE A CA 1
ATOM 787 C C . PHE A 1 99 ? -15.700 -1.364 4.404 1.00 90.56 99 PHE A C 1
ATOM 789 O O . PHE A 1 99 ? -15.252 -2.163 3.589 1.00 90.56 99 PHE A O 1
ATOM 796 N N . GLY A 1 100 ? -15.038 -0.256 4.752 1.00 89.38 100 GLY A N 1
ATOM 797 C CA . GLY A 1 100 ? -13.746 0.119 4.175 1.00 89.38 100 GLY A CA 1
ATOM 798 C C . GLY A 1 100 ? -12.648 -0.914 4.441 1.00 89.38 100 GLY A C 1
ATOM 799 O O . GLY A 1 100 ? -11.878 -1.219 3.537 1.00 89.38 100 GLY A O 1
ATOM 800 N N . LEU A 1 101 ? -12.607 -1.498 5.645 1.00 89.06 101 LEU A N 1
ATOM 801 C CA . LEU A 1 101 ? -11.668 -2.572 5.996 1.00 89.06 101 LEU A CA 1
ATOM 802 C C . LEU A 1 101 ? -11.892 -3.830 5.146 1.00 89.06 101 LEU A C 1
ATOM 804 O O . LEU A 1 101 ? -10.923 -4.405 4.655 1.00 89.06 101 LEU A O 1
ATOM 808 N N . HIS A 1 102 ? -13.148 -4.231 4.926 1.00 91.50 102 HIS A N 1
ATOM 809 C CA . HIS A 1 102 ? -13.468 -5.376 4.068 1.00 91.50 102 HIS A CA 1
ATOM 810 C C . HIS A 1 102 ? -13.094 -5.126 2.604 1.00 91.50 102 HIS A C 1
ATOM 812 O O . HIS A 1 102 ? -12.472 -5.986 1.984 1.00 91.50 102 HIS A O 1
ATOM 818 N N . VAL A 1 103 ? -13.410 -3.942 2.068 1.00 92.50 103 VAL A N 1
ATOM 819 C CA . VAL A 1 103 ? -13.032 -3.561 0.696 1.00 92.50 103 VAL A CA 1
ATOM 820 C C . VAL A 1 103 ? -11.511 -3.521 0.546 1.00 92.50 103 VAL A C 1
ATOM 822 O O . VAL A 1 103 ? -10.978 -4.072 -0.413 1.00 92.50 103 VAL A O 1
ATOM 825 N N . PHE A 1 104 ? -10.793 -2.934 1.507 1.00 91.50 104 PHE A N 1
ATOM 826 C CA . PHE A 1 104 ? -9.330 -2.897 1.502 1.00 91.50 104 PHE A CA 1
ATOM 827 C C . PHE A 1 104 ? -8.716 -4.304 1.541 1.00 91.50 104 PHE A C 1
ATOM 829 O O . PHE A 1 104 ? -7.807 -4.599 0.766 1.00 91.50 104 PHE A O 1
ATOM 836 N N . ALA A 1 105 ? -9.229 -5.192 2.396 1.00 89.50 105 ALA A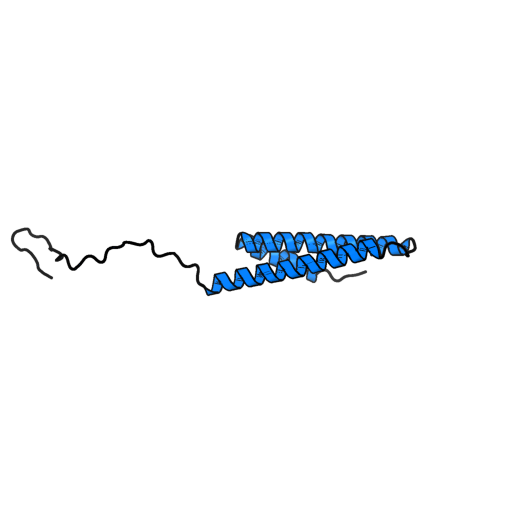 N 1
ATOM 837 C CA . ALA A 1 105 ? -8.775 -6.580 2.462 1.00 89.50 105 ALA A CA 1
ATOM 838 C C . ALA A 1 105 ? -9.034 -7.331 1.146 1.00 89.50 105 ALA A C 1
ATOM 840 O O . ALA A 1 105 ? -8.162 -8.055 0.670 1.00 89.50 105 ALA A O 1
ATOM 841 N N . TRP A 1 106 ? -10.197 -7.115 0.525 1.00 93.31 106 TRP A N 1
ATOM 842 C CA . TRP A 1 106 ? -10.537 -7.717 -0.762 1.00 93.31 106 TRP A CA 1
ATOM 843 C C . TRP A 1 106 ? -9.621 -7.227 -1.889 1.00 93.31 106 TRP A C 1
ATOM 845 O O . TRP A 1 106 ? -9.100 -8.040 -2.646 1.00 93.31 106 TRP A O 1
ATOM 855 N N . LEU A 1 107 ? -9.339 -5.921 -1.955 1.00 91.25 107 LEU A N 1
ATOM 856 C CA . LEU A 1 107 ? -8.403 -5.356 -2.932 1.00 91.25 107 LEU A CA 1
ATOM 857 C C . LEU A 1 107 ? -6.989 -5.939 -2.783 1.00 91.25 107 LEU A C 1
ATOM 859 O O . LEU A 1 107 ? -6.375 -6.304 -3.785 1.00 91.25 107 LEU A O 1
ATOM 863 N N . ASN A 1 108 ? -6.494 -6.086 -1.549 1.00 87.56 108 ASN A N 1
ATOM 864 C CA . ASN A 1 108 ? -5.207 -6.743 -1.290 1.00 87.56 108 ASN A CA 1
ATOM 865 C C . ASN A 1 108 ? -5.220 -8.214 -1.733 1.00 87.56 108 ASN A C 1
ATOM 867 O O . ASN A 1 108 ? -4.271 -8.672 -2.365 1.00 87.56 108 ASN A O 1
ATOM 871 N N . ALA A 1 109 ? -6.301 -8.946 -1.453 1.00 88.12 109 ALA A N 1
ATOM 872 C CA . ALA A 1 109 ? -6.438 -10.340 -1.866 1.00 88.12 109 ALA A CA 1
ATOM 873 C C . ALA A 1 109 ? -6.447 -10.490 -3.395 1.00 88.12 109 ALA A C 1
ATOM 875 O O . ALA A 1 109 ? -5.771 -11.369 -3.921 1.00 88.12 109 ALA A O 1
ATOM 876 N N . VAL A 1 110 ? -7.150 -9.610 -4.115 1.00 88.62 110 VAL A N 1
ATOM 877 C CA . VAL A 1 110 ? -7.179 -9.599 -5.587 1.00 88.62 110 VAL A CA 1
ATOM 878 C C . VAL A 1 110 ? -5.795 -9.298 -6.169 1.00 88.62 110 VAL A C 1
ATOM 880 O O . VAL A 1 110 ? -5.392 -9.932 -7.143 1.00 88.62 110 VAL A O 1
ATOM 883 N N . LEU A 1 111 ? -5.052 -8.365 -5.567 1.00 83.75 111 LEU A N 1
ATOM 884 C CA . LEU A 1 111 ? -3.694 -8.025 -5.999 1.00 83.75 111 LEU A CA 1
ATOM 885 C C . LEU A 1 111 ? -2.706 -9.174 -5.782 1.00 83.75 111 LEU A C 1
ATOM 887 O O . LEU A 1 111 ? -1.916 -9.458 -6.677 1.00 83.75 111 LEU 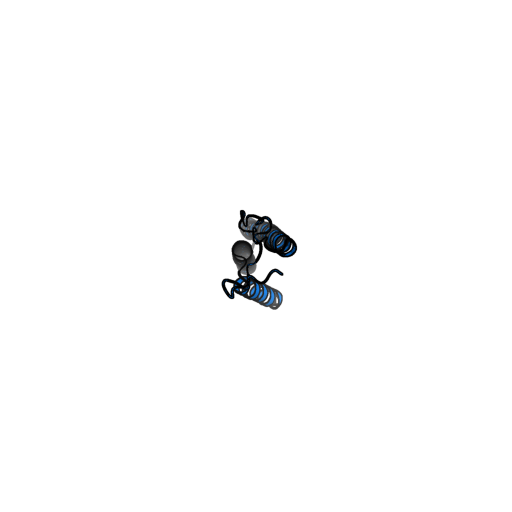A O 1
ATOM 891 N N . ILE A 1 112 ? -2.783 -9.868 -4.643 1.00 81.94 112 ILE A N 1
ATOM 892 C CA . ILE A 1 112 ? -1.945 -11.043 -4.350 1.00 81.94 112 ILE A CA 1
ATOM 893 C C . ILE A 1 112 ? -2.338 -12.239 -5.231 1.00 81.94 112 ILE A C 1
ATOM 895 O O . ILE A 1 112 ? -1.475 -12.987 -5.684 1.00 81.94 112 ILE A O 1
ATOM 899 N N . ALA A 1 113 ? -3.632 -12.417 -5.507 1.00 79.25 113 ALA A N 1
ATOM 900 C CA . ALA A 1 113 ? -4.143 -13.521 -6.316 1.00 79.25 113 ALA A CA 1
ATOM 901 C C . ALA A 1 113 ? -3.856 -13.373 -7.816 1.00 79.25 113 ALA A C 1
ATOM 903 O O . ALA A 1 113 ? -4.137 -14.302 -8.573 1.00 79.25 113 ALA A O 1
ATOM 904 N N . ARG A 1 114 ? -3.320 -12.233 -8.272 1.00 68.00 114 ARG A N 1
ATOM 905 C CA . ARG A 1 114 ? -2.898 -12.044 -9.661 1.00 68.00 114 ARG A CA 1
ATOM 906 C C . ARG A 1 114 ? -1.442 -12.512 -9.791 1.00 68.00 114 ARG A C 1
ATOM 908 O O . ARG A 1 114 ? -0.542 -11.724 -9.505 1.00 68.00 114 ARG A O 1
ATOM 915 N N . PRO A 1 115 ? -1.167 -13.766 -10.207 1.00 51.38 115 PRO A N 1
ATOM 916 C CA . PRO A 1 115 ? 0.204 -14.182 -10.447 1.00 51.38 115 PRO A CA 1
ATOM 917 C C . PRO A 1 115 ? 0.757 -13.306 -11.571 1.00 51.38 115 PRO A C 1
ATOM 919 O O . PRO A 1 115 ? 0.115 -13.169 -12.619 1.00 51.38 115 PRO A O 1
ATOM 922 N N . SER A 1 116 ? 1.922 -12.694 -11.349 1.00 49.53 116 SER A N 1
ATOM 923 C CA . SER A 1 116 ? 2.684 -12.053 -12.423 1.00 49.53 116 SER A CA 1
ATOM 924 C C . SER A 1 116 ? 2.935 -13.118 -13.489 1.00 49.53 116 SER A C 1
ATOM 926 O O . SER A 1 116 ? 3.736 -14.022 -13.283 1.00 49.53 116 SER A O 1
ATOM 928 N N . ARG A 1 117 ? 2.173 -13.088 -14.587 1.00 50.50 117 ARG A N 1
ATOM 929 C CA . ARG A 1 117 ? 2.359 -13.975 -15.752 1.00 50.50 117 ARG A CA 1
ATOM 930 C C . ARG A 1 117 ? 3.336 -13.385 -16.771 1.00 50.50 117 ARG A C 1
ATOM 932 O O . ARG A 1 117 ? 3.360 -13.826 -17.915 1.00 50.50 117 ARG A O 1
ATOM 939 N N . TYR A 1 118 ? 4.097 -12.387 -16.349 1.00 47.44 118 TYR A N 1
ATOM 940 C CA . TYR A 1 118 ? 5.057 -11.655 -17.153 1.00 47.44 118 TYR A CA 1
ATOM 941 C C . TYR A 1 118 ? 6.383 -11.632 -16.414 1.00 47.44 118 TYR A C 1
ATOM 943 O O . TYR A 1 118 ? 6.333 -11.435 -15.171 1.00 47.44 118 TYR A O 1
#

Secondary structure (DSSP, 8-state):
-EEETTTTEEE----------S-------HHHHHHHHHHHHHHHHHHHHHHHHHHHHHHGGGG--HHHHHHHHHHHHHHHHHHHHHHHHHHHHHHT-HHHHHHHHHHHHHHHTS----

Foldseek 3Di:
DDQDPVVRDDDDPDDPPPPPPDDPPPPPPVVVVVVLVVQLVVLVVQLVVLVVQLVCLVVVPPDDDPVVVVVSVVSNVVSVLSNVLSVLSNVCSVVVDPVSVVVSVVSVVVVVPDPPPD